Protein AF-A0AA39SYD7-F1 (afdb_monomer_lite)

Structure (mmCIF, N/CA/C/O backbone):
data_AF-A0AA39SYD7-F1
#
_entry.id   AF-A0AA39SYD7-F1
#
loop_
_atom_site.group_PDB
_atom_site.id
_atom_site.type_symbol
_atom_site.label_atom_id
_atom_site.label_alt_id
_atom_site.label_comp_id
_atom_site.label_asym_id
_atom_site.label_entity_id
_atom_site.label_seq_id
_atom_site.pdbx_PDB_ins_code
_atom_site.Cartn_x
_atom_site.Cartn_y
_atom_site.Cartn_z
_atom_site.occupancy
_atom_site.B_iso_or_equiv
_atom_site.auth_seq_id
_atom_site.auth_comp_id
_atom_site.auth_asym_id
_atom_site.auth_atom_id
_atom_site.pdbx_PDB_model_num
ATOM 1 N N . MET A 1 1 ? -2.338 6.981 15.084 1.00 70.00 1 MET A N 1
ATOM 2 C CA . MET A 1 1 ? -2.782 6.904 16.494 1.00 70.00 1 MET A CA 1
ATOM 3 C C . MET A 1 1 ? -2.346 5.605 17.156 1.00 70.00 1 MET A C 1
ATOM 5 O O . MET A 1 1 ? -1.495 5.664 18.021 1.00 70.00 1 MET A O 1
ATOM 9 N N . ARG A 1 2 ? -2.795 4.428 16.702 1.00 79.25 2 ARG A N 1
ATOM 10 C CA . ARG A 1 2 ? -2.464 3.146 17.364 1.00 79.25 2 ARG A CA 1
ATOM 11 C C . ARG A 1 2 ? -0.963 2.815 17.433 1.00 79.25 2 ARG A C 1
ATOM 13 O O . ARG A 1 2 ? -0.494 2.347 18.457 1.00 79.25 2 ARG A O 1
ATOM 20 N N . ILE A 1 3 ? -0.205 3.112 16.373 1.00 77.81 3 ILE A N 1
ATOM 21 C CA . ILE A 1 3 ? 1.264 2.940 16.351 1.00 77.81 3 ILE A 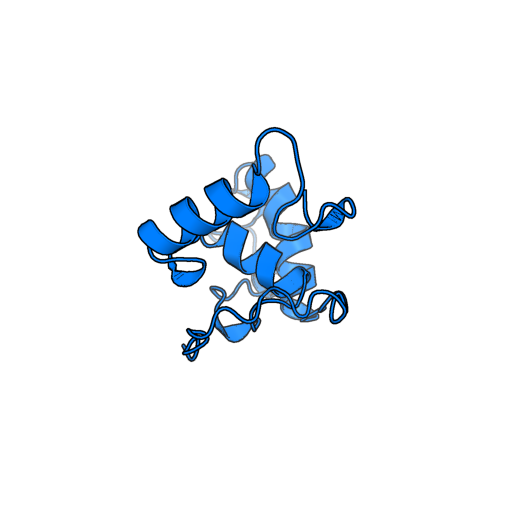CA 1
ATOM 22 C C . ILE A 1 3 ? 1.970 3.920 17.306 1.00 77.81 3 ILE A C 1
ATOM 24 O O . ILE A 1 3 ? 3.056 3.628 17.786 1.00 77.81 3 ILE A O 1
ATOM 28 N N . LEU A 1 4 ? 1.340 5.056 17.623 1.00 82.69 4 LEU A N 1
ATOM 29 C CA . LEU A 1 4 ? 1.882 6.066 18.539 1.00 82.69 4 LEU A CA 1
ATOM 30 C C . LEU A 1 4 ? 1.613 5.732 20.020 1.00 82.69 4 LEU A C 1
ATOM 32 O O . LEU A 1 4 ? 1.942 6.536 20.879 1.00 82.69 4 LEU A O 1
ATOM 36 N N . GLY A 1 5 ? 1.016 4.573 20.325 1.00 80.25 5 GLY A N 1
ATOM 37 C CA . GLY A 1 5 ? 0.748 4.123 21.698 1.00 80.25 5 GLY A CA 1
ATOM 38 C C . GLY A 1 5 ? -0.658 4.426 22.224 1.00 80.25 5 GLY A C 1
ATOM 39 O O . GLY A 1 5 ? -1.021 3.932 23.286 1.00 80.25 5 GLY A O 1
ATOM 40 N N . GLU A 1 6 ? -1.484 5.160 21.474 1.00 82.31 6 GLU A N 1
ATOM 41 C CA . GLU A 1 6 ? -2.877 5.430 21.857 1.00 82.31 6 GLU A CA 1
ATOM 42 C C . GLU A 1 6 ? -3.688 4.140 21.963 1.00 82.31 6 GLU A C 1
ATOM 44 O O . GLU A 1 6 ? -3.665 3.335 21.028 1.00 82.31 6 GLU A O 1
ATOM 49 N N . GLY A 1 7 ? -4.433 3.971 23.063 1.00 79.94 7 GLY A N 1
ATOM 50 C CA . GLY A 1 7 ? -5.327 2.840 23.342 1.00 79.94 7 GLY A CA 1
ATOM 51 C C . GLY A 1 7 ? -6.497 2.695 22.348 1.00 79.94 7 GLY A C 1
ATOM 52 O O . GLY A 1 7 ? -6.699 3.558 21.495 1.00 79.94 7 GLY A O 1
ATOM 53 N N . PRO A 1 8 ? -7.253 1.578 22.381 1.00 75.88 8 PRO A N 1
ATOM 54 C CA . PRO A 1 8 ? -8.394 1.371 21.480 1.00 75.88 8 PRO A CA 1
ATOM 55 C C . PRO A 1 8 ? -9.494 2.421 21.675 1.00 75.88 8 PRO A C 1
ATOM 57 O O . PRO A 1 8 ? -10.105 2.841 20.695 1.00 75.88 8 PRO A O 1
ATOM 60 N N . ASP A 1 9 ? -9.648 2.898 22.908 1.00 80.56 9 ASP A N 1
ATOM 61 C CA . ASP A 1 9 ? -10.535 3.998 23.295 1.00 80.56 9 ASP A CA 1
ATOM 62 C C . ASP A 1 9 ? -9.745 5.296 23.570 1.00 80.56 9 ASP A C 1
ATOM 64 O O . ASP A 1 9 ? -10.235 6.221 24.203 1.00 80.56 9 ASP A O 1
ATOM 68 N N . GLY A 1 10 ? -8.493 5.364 23.099 1.00 76.62 10 GLY A N 1
ATOM 69 C CA . GLY A 1 10 ? -7.591 6.500 23.295 1.00 76.62 10 GLY A CA 1
ATOM 70 C C . GLY A 1 10 ? -7.831 7.669 22.333 1.00 76.62 10 GLY A C 1
ATOM 71 O O . GLY A 1 10 ? -8.558 7.564 21.334 1.00 76.62 10 GLY A O 1
ATOM 72 N N . GLY A 1 11 ? -7.149 8.779 22.609 1.00 81.81 11 GLY A N 1
ATOM 73 C CA . GLY A 1 11 ? -7.288 10.056 21.912 1.00 81.81 11 GLY A CA 1
ATOM 74 C C . GLY A 1 11 ? -8.387 10.968 22.470 1.00 81.81 11 GLY A C 1
ATOM 75 O O . GLY A 1 11 ? -9.289 10.539 23.189 1.00 81.81 11 GLY A O 1
ATOM 76 N N . GLN A 1 12 ? -8.312 12.249 22.103 1.00 79.56 12 GLN A N 1
ATOM 77 C CA . GLN A 1 12 ? -9.308 13.262 22.463 1.00 79.56 12 GLN A CA 1
ATOM 78 C C . GLN A 1 12 ? -10.715 12.811 22.032 1.00 79.56 12 GLN A C 1
ATOM 80 O O . GLN A 1 12 ? -10.903 12.348 20.905 1.00 79.56 12 GLN A O 1
ATOM 85 N N . ASP A 1 13 ? -11.689 12.901 22.939 1.00 82.38 13 ASP A N 1
ATOM 86 C CA . ASP A 1 13 ? -13.092 12.526 22.710 1.00 82.38 13 ASP A CA 1
ATOM 87 C C . ASP A 1 13 ? -13.303 11.103 22.150 1.00 82.38 13 ASP A C 1
ATOM 89 O O . ASP A 1 13 ? -14.165 10.877 21.292 1.00 82.38 13 ASP 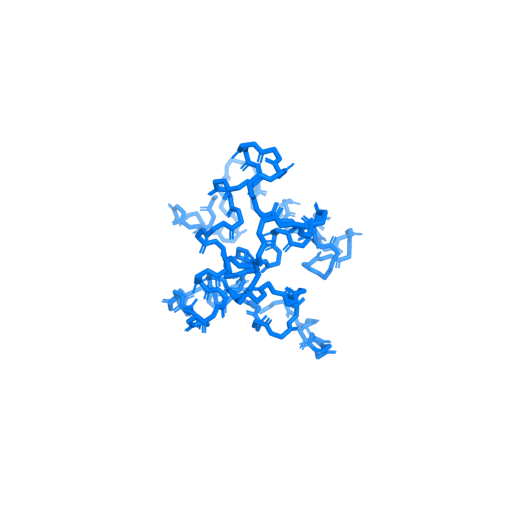A O 1
ATOM 93 N N . ASN A 1 14 ? -12.511 10.125 22.608 1.00 84.31 14 ASN A N 1
ATOM 94 C CA . ASN A 1 14 ? -12.568 8.731 22.141 1.00 84.31 14 ASN A CA 1
ATOM 95 C C . ASN A 1 14 ? -12.404 8.610 20.610 1.00 84.31 14 ASN A C 1
ATOM 97 O O . ASN A 1 14 ? -13.083 7.812 19.945 1.00 84.31 14 ASN A O 1
ATOM 101 N N . ALA A 1 15 ? -11.513 9.417 20.022 1.00 84.50 15 ALA A N 1
ATOM 102 C CA . ALA A 1 15 ? -11.284 9.462 18.578 1.00 84.50 15 ALA A CA 1
ATOM 103 C C . ALA A 1 15 ? -10.994 8.079 17.967 1.00 84.50 15 ALA A C 1
ATOM 105 O O . ALA A 1 15 ? -11.491 7.780 16.878 1.00 84.50 15 ALA A O 1
ATOM 106 N N . CYS A 1 16 ? -10.245 7.209 18.659 1.00 83.19 16 CYS A N 1
ATOM 107 C CA . CYS A 1 16 ? -9.952 5.859 18.167 1.00 83.19 16 CYS A CA 1
ATOM 108 C C . CYS A 1 16 ? -11.207 4.974 18.077 1.00 83.19 16 CYS A C 1
ATOM 110 O O . CYS A 1 16 ? -11.394 4.288 17.067 1.00 83.19 16 CYS A O 1
ATOM 112 N N . ALA A 1 17 ? -12.098 5.032 19.070 1.00 85.81 17 ALA A N 1
ATOM 113 C CA . ALA A 1 17 ? -13.346 4.270 19.073 1.00 85.81 17 ALA A CA 1
ATOM 114 C C . ALA A 1 17 ? -14.300 4.754 17.969 1.00 85.81 17 ALA A C 1
ATOM 116 O O . ALA A 1 17 ? -14.873 3.948 17.230 1.00 85.81 17 ALA A O 1
ATOM 117 N N . ARG A 1 18 ? -14.406 6.077 17.789 1.00 87.50 18 ARG A N 1
ATOM 118 C CA . ARG A 1 18 ? -15.196 6.691 16.710 1.00 87.50 18 ARG A CA 1
ATOM 119 C C . ARG A 1 18 ? -14.666 6.326 15.326 1.00 87.50 18 ARG A C 1
ATOM 121 O O . ARG A 1 18 ? -15.448 5.936 14.461 1.00 87.50 18 ARG A O 1
ATOM 128 N N . ALA A 1 19 ? -13.350 6.411 15.126 1.00 86.00 19 ALA A N 1
ATOM 129 C CA . ALA A 1 19 ? -12.714 6.027 13.870 1.00 86.00 19 ALA A CA 1
ATOM 130 C C . ALA A 1 19 ? -12.934 4.538 13.568 1.00 86.00 19 ALA A C 1
ATOM 132 O O . ALA A 1 19 ? -13.277 4.185 12.442 1.00 86.00 19 ALA A O 1
ATOM 133 N N . ARG A 1 20 ? -12.809 3.662 14.576 1.00 85.44 20 ARG A N 1
ATOM 134 C CA . ARG A 1 20 ? -13.099 2.230 14.428 1.00 85.44 20 ARG A CA 1
ATOM 135 C C . ARG A 1 20 ? -14.550 1.986 14.018 1.00 85.44 20 ARG A C 1
ATOM 137 O O . ARG A 1 20 ? -14.769 1.207 13.095 1.00 85.44 20 ARG A O 1
ATOM 144 N N . LYS A 1 21 ? -15.516 2.642 14.671 1.00 88.88 21 LYS A N 1
ATOM 145 C CA . LYS A 1 21 ? -16.938 2.534 14.314 1.00 88.88 21 LYS A CA 1
ATOM 146 C C . LYS A 1 21 ? -17.167 2.947 12.859 1.00 88.88 21 LYS A C 1
ATOM 148 O O . LYS A 1 21 ? -17.702 2.162 12.091 1.00 88.88 21 LYS A O 1
ATOM 153 N N . TRP A 1 22 ? -16.648 4.108 12.460 1.00 88.88 22 TRP A N 1
ATOM 154 C CA . TRP A 1 22 ? -16.766 4.592 11.085 1.00 88.88 22 TRP A CA 1
ATOM 155 C C . TRP A 1 22 ? -16.174 3.608 10.065 1.00 88.88 22 TRP A C 1
ATOM 157 O O . TRP A 1 22 ? -16.819 3.301 9.069 1.00 88.88 22 TRP A O 1
ATOM 167 N N . ILE A 1 23 ? 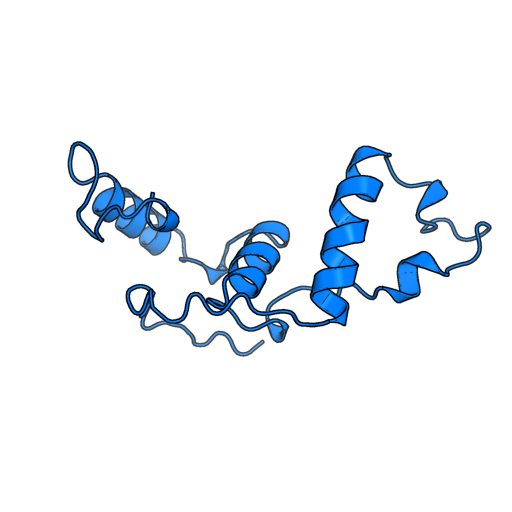-14.985 3.057 10.329 1.00 86.38 23 ILE A N 1
ATOM 168 C CA . ILE A 1 23 ? -14.347 2.074 9.439 1.00 86.38 23 ILE A CA 1
ATOM 169 C C . ILE A 1 23 ? -15.213 0.815 9.298 1.00 86.38 23 ILE A C 1
ATOM 171 O O . ILE A 1 23 ? -15.376 0.312 8.189 1.00 86.38 23 ILE A O 1
ATOM 175 N N . LEU A 1 24 ? -15.765 0.300 10.399 1.00 86.19 24 LEU A N 1
ATOM 176 C CA . LEU A 1 24 ? -16.620 -0.890 10.378 1.00 86.19 24 LEU A CA 1
ATOM 177 C C . LEU A 1 24 ? -17.922 -0.641 9.610 1.00 86.19 24 LEU A C 1
ATOM 179 O O . LEU A 1 24 ? -18.295 -1.472 8.784 1.00 86.19 24 LEU A O 1
ATOM 183 N N . ASP A 1 25 ? -18.542 0.522 9.814 1.00 89.12 25 ASP A N 1
ATOM 184 C CA . ASP A 1 25 ? -19.773 0.922 9.125 1.00 89.12 25 ASP A CA 1
ATOM 185 C C . ASP A 1 25 ? -19.571 1.047 7.594 1.00 89.12 25 ASP A C 1
ATOM 187 O O . ASP A 1 25 ? -20.525 0.913 6.834 1.00 89.12 25 ASP A O 1
ATOM 191 N N . HIS A 1 26 ? -18.329 1.240 7.125 1.00 85.81 26 HIS A N 1
ATOM 192 C CA . HIS A 1 26 ? -17.967 1.393 5.704 1.00 85.81 26 HIS A CA 1
ATOM 193 C C . HIS A 1 26 ? -17.308 0.142 5.084 1.00 85.81 26 HIS A C 1
ATOM 195 O O . HIS A 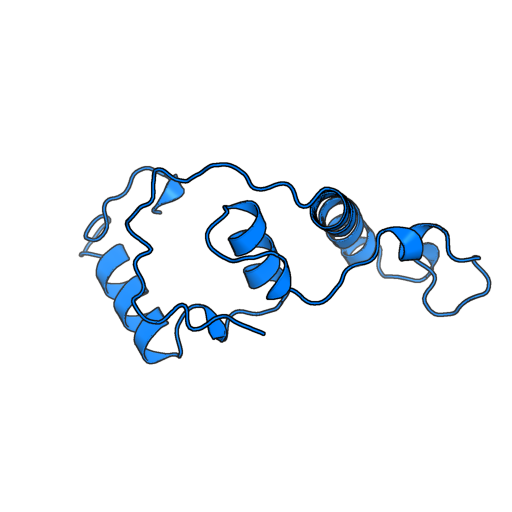1 26 ? -16.567 0.240 4.105 1.00 85.81 26 HIS A O 1
ATOM 201 N N . GLY A 1 27 ? -17.552 -1.050 5.639 1.00 82.00 27 GLY A N 1
ATOM 202 C CA . GLY A 1 27 ? -17.044 -2.315 5.078 1.00 82.00 27 GLY A CA 1
ATOM 203 C C . GLY A 1 27 ? -15.653 -2.728 5.583 1.00 82.00 27 GLY A C 1
ATOM 204 O O . GLY A 1 27 ? -15.061 -3.709 5.118 1.00 82.00 27 GLY A O 1
ATOM 205 N N . GLY A 1 28 ? -15.124 -2.023 6.581 1.00 84.00 28 GLY A N 1
ATOM 206 C CA . GLY A 1 28 ? -13.903 -2.396 7.280 1.00 84.00 28 GLY A CA 1
ATOM 207 C C . GLY A 1 28 ? -12.642 -2.323 6.415 1.00 84.00 28 GLY A C 1
ATOM 208 O O . GLY A 1 28 ? -12.556 -1.610 5.419 1.00 84.00 28 GLY A O 1
ATOM 209 N N . ALA A 1 29 ? -11.630 -3.102 6.798 1.00 78.69 29 ALA A N 1
ATOM 210 C CA . ALA A 1 29 ? -10.337 -3.124 6.112 1.00 78.69 29 ALA A CA 1
ATOM 211 C C . ALA A 1 29 ? -10.370 -3.817 4.734 1.00 78.69 29 ALA A C 1
ATOM 213 O O . ALA A 1 29 ? -9.384 -3.769 4.006 1.00 78.69 29 ALA A O 1
ATOM 214 N N . THR A 1 30 ? -11.478 -4.460 4.353 1.00 78.06 30 THR A N 1
ATOM 215 C CA . THR A 1 30 ? -11.588 -5.172 3.065 1.00 78.06 30 THR A CA 1
ATOM 216 C C . THR A 1 30 ? -11.741 -4.213 1.879 1.00 78.06 30 THR A C 1
ATOM 218 O O . THR A 1 30 ? -11.182 -4.463 0.807 1.00 78.06 30 THR A O 1
ATOM 221 N N . HIS A 1 31 ? -12.410 -3.078 2.108 1.00 81.75 31 HIS A N 1
ATOM 222 C CA . HIS A 1 31 ? -12.660 -2.016 1.129 1.00 81.75 31 HIS A CA 1
ATOM 223 C C . HIS A 1 31 ? -11.538 -0.970 1.039 1.00 81.75 31 HIS A C 1
ATOM 225 O O . HIS A 1 31 ? -11.655 0.007 0.301 1.00 81.75 31 HIS A O 1
ATOM 231 N N . ILE A 1 32 ? -10.432 -1.154 1.767 1.00 83.88 32 ILE A N 1
ATOM 232 C CA . ILE A 1 32 ? -9.293 -0.237 1.697 1.00 83.88 32 ILE A CA 1
ATOM 233 C C . ILE A 1 32 ? -8.658 -0.274 0.286 1.00 83.88 32 ILE A C 1
ATOM 235 O O . ILE A 1 32 ? -8.567 -1.351 -0.318 1.00 83.88 32 ILE A O 1
ATOM 239 N N . PRO A 1 33 ? -8.195 0.866 -0.266 1.00 85.44 33 PRO A N 1
ATOM 240 C CA . PRO A 1 33 ? -7.496 0.888 -1.550 1.00 85.44 33 PRO A CA 1
ATOM 241 C C . PRO A 1 33 ? -6.242 0.004 -1.545 1.00 85.44 33 PRO A C 1
ATOM 243 O O . PRO A 1 33 ? -5.653 -0.265 -0.496 1.00 85.44 33 PRO A O 1
ATOM 246 N N . SER A 1 34 ? -5.792 -0.398 -2.737 1.00 81.19 34 SER A N 1
ATOM 247 C CA . SER A 1 34 ? -4.655 -1.312 -2.940 1.00 81.19 34 SER A CA 1
ATOM 248 C C . SER A 1 34 ? -3.393 -0.902 -2.173 1.00 81.19 34 SER A C 1
ATOM 250 O O . SER A 1 34 ? -2.794 -1.733 -1.500 1.00 81.19 34 SER A O 1
ATOM 252 N N . TRP A 1 35 ? -3.025 0.383 -2.188 1.00 83.50 35 TRP A N 1
ATOM 253 C CA . TRP A 1 35 ? -1.888 0.889 -1.408 1.00 83.50 35 TRP A CA 1
ATOM 254 C C . TRP A 1 35 ? -2.073 0.714 0.100 1.00 83.50 35 TRP A C 1
ATOM 256 O O . TRP A 1 35 ? -1.117 0.394 0.802 1.00 83.50 35 TRP A O 1
ATOM 266 N N . GLY A 1 36 ? -3.293 0.895 0.605 1.00 84.88 36 GLY A N 1
ATOM 267 C CA . GLY A 1 36 ? -3.604 0.670 2.012 1.00 84.88 36 GLY A CA 1
ATOM 268 C C . GLY A 1 36 ? -3.478 -0.802 2.400 1.00 84.88 36 GLY A C 1
ATOM 269 O O . GLY A 1 36 ? -2.943 -1.096 3.467 1.00 84.88 36 GLY A O 1
ATOM 270 N N . LYS A 1 37 ? -3.873 -1.727 1.514 1.00 83.31 37 LYS A N 1
ATOM 271 C CA . LYS A 1 37 ? -3.670 -3.168 1.728 1.00 83.31 37 LYS A CA 1
ATOM 272 C C . LYS A 1 37 ? -2.176 -3.510 1.821 1.00 83.31 37 LYS A C 1
ATOM 274 O O . LYS A 1 37 ? -1.774 -4.188 2.766 1.00 83.31 37 LYS A O 1
ATOM 279 N N . THR A 1 38 ? -1.339 -2.934 0.949 1.00 84.06 38 THR A N 1
ATOM 280 C CA . THR A 1 38 ? 0.125 -3.101 1.011 1.00 84.06 38 THR A CA 1
ATOM 281 C C . THR A 1 38 ? 0.677 -2.662 2.367 1.00 84.06 38 THR A C 1
ATOM 283 O O . THR A 1 38 ? 1.442 -3.400 2.984 1.00 84.06 38 THR A O 1
ATOM 286 N N . TRP A 1 39 ? 0.258 -1.500 2.879 1.00 83.12 39 TRP A N 1
ATOM 287 C CA . TRP A 1 39 ? 0.670 -1.033 4.207 1.00 83.12 39 TRP A CA 1
ATOM 288 C C . TRP A 1 39 ? 0.207 -1.966 5.330 1.00 83.12 39 TRP A C 1
ATOM 290 O O . TRP A 1 39 ? 1.003 -2.291 6.210 1.00 83.12 39 TRP A O 1
ATOM 300 N N . LEU A 1 40 ? -1.037 -2.450 5.290 1.00 82.56 40 LEU A N 1
ATOM 301 C CA . LEU A 1 40 ? -1.542 -3.412 6.275 1.00 82.56 40 LEU A CA 1
ATOM 302 C C . LEU A 1 40 ? -0.748 -4.726 6.265 1.00 82.56 40 LEU A C 1
ATOM 304 O O . LEU A 1 40 ? -0.489 -5.283 7.333 1.00 82.56 40 LEU A O 1
ATOM 308 N N . SER A 1 41 ? -0.306 -5.197 5.098 1.00 81.44 41 SER A N 1
ATOM 309 C CA . SER A 1 41 ? 0.549 -6.387 4.996 1.00 81.44 41 SER A CA 1
ATOM 310 C C . SER A 1 41 ? 1.988 -6.136 5.445 1.00 81.44 41 SER A C 1
ATOM 312 O O . SER A 1 41 ? 2.583 -7.008 6.083 1.00 81.44 41 SER A O 1
ATOM 314 N N . ILE A 1 42 ? 2.532 -4.934 5.211 1.00 82.00 42 ILE A N 1
ATOM 315 C CA . ILE A 1 42 ? 3.824 -4.513 5.781 1.00 82.00 42 ILE A CA 1
ATOM 316 C C . ILE A 1 42 ? 3.750 -4.529 7.311 1.00 82.00 42 ILE A C 1
ATOM 318 O O . ILE A 1 42 ? 4.657 -5.059 7.949 1.00 82.00 42 ILE A O 1
ATOM 322 N N . PHE A 1 43 ? 2.662 -4.021 7.900 1.00 80.50 43 PHE A N 1
ATOM 323 C CA . PHE A 1 43 ? 2.431 -4.058 9.351 1.00 80.50 43 PHE A CA 1
ATOM 324 C C . PHE A 1 43 ? 2.064 -5.453 9.891 1.00 80.50 43 PHE A C 1
ATOM 326 O O . PHE A 1 43 ? 1.941 -5.618 11.102 1.00 80.50 43 PHE A O 1
ATOM 333 N N . GLY A 1 44 ? 1.890 -6.454 9.021 1.00 76.62 44 GLY A N 1
ATOM 334 C CA . GLY A 1 44 ? 1.553 -7.826 9.407 1.00 76.62 44 GLY A CA 1
ATOM 335 C C . GLY A 1 44 ? 0.097 -8.035 9.840 1.00 76.62 44 GLY A C 1
ATOM 336 O O . GLY A 1 44 ? -0.201 -9.054 10.456 1.00 76.62 44 GLY A O 1
ATOM 337 N N . VAL A 1 45 ? -0.803 -7.095 9.532 1.00 76.56 45 VAL A N 1
ATOM 338 C CA . VAL A 1 45 ? -2.240 -7.167 9.863 1.00 76.56 45 VAL A CA 1
ATOM 339 C C . VAL A 1 45 ? -3.026 -7.967 8.817 1.00 76.56 45 VAL A C 1
ATOM 341 O O . VAL A 1 45 ? -3.997 -8.639 9.156 1.00 76.56 45 VAL A O 1
ATOM 344 N N . CYS A 1 46 ? -2.600 -7.924 7.551 1.00 76.62 46 CYS A N 1
ATOM 345 C CA . CYS A 1 46 ? -3.187 -8.697 6.454 1.00 76.62 46 CYS A CA 1
ATOM 346 C C . CYS A 1 46 ? -2.132 -9.583 5.786 1.00 76.62 46 CYS A C 1
ATOM 348 O O . CYS A 1 46 ? -0.954 -9.224 5.737 1.00 76.62 46 CYS A O 1
ATOM 350 N N . ASP A 1 47 ? -2.544 -10.727 5.233 1.00 79.94 47 ASP A N 1
ATOM 351 C CA . ASP A 1 47 ? -1.633 -11.536 4.422 1.00 79.94 47 ASP A CA 1
ATOM 352 C C . ASP A 1 47 ? -1.241 -10.788 3.136 1.00 79.94 47 ASP A C 1
ATOM 354 O O . ASP A 1 47 ? -1.969 -9.916 2.654 1.00 79.94 47 ASP A O 1
ATOM 358 N N . TRP A 1 48 ? -0.070 -11.102 2.587 1.00 77.19 48 TRP A N 1
ATOM 359 C CA . TRP A 1 48 ? 0.381 -10.536 1.318 1.00 77.19 48 TRP A CA 1
ATOM 360 C C . TRP A 1 48 ? -0.429 -11.064 0.122 1.00 77.19 48 TRP A C 1
ATOM 362 O O . TRP A 1 48 ? -0.412 -10.409 -0.921 1.00 77.19 48 TRP A O 1
ATOM 372 N N . SER A 1 49 ? -1.153 -12.184 0.262 1.00 79.19 49 SER A N 1
ATOM 373 C CA . SER A 1 49 ? -2.052 -12.722 -0.774 1.00 79.19 49 SER A CA 1
ATOM 374 C C . SER A 1 49 ? -3.228 -11.795 -1.089 1.00 79.19 49 SER A C 1
ATOM 376 O O . SER A 1 49 ? -3.680 -11.741 -2.225 1.00 79.19 49 SER A O 1
ATOM 378 N N . ALA A 1 50 ? -3.673 -11.000 -0.110 1.00 75.12 50 ALA A N 1
ATOM 379 C CA . ALA A 1 50 ? -4.774 -10.052 -0.276 1.00 75.12 50 ALA A CA 1
ATOM 380 C C . ALA A 1 50 ? -4.397 -8.816 -1.120 1.00 75.12 50 ALA A C 1
ATOM 382 O O . ALA A 1 50 ? -5.265 -8.002 -1.457 1.00 75.12 50 ALA A O 1
ATOM 383 N N . ASN A 1 51 ? -3.107 -8.646 -1.430 1.00 79.81 51 ASN A N 1
ATOM 384 C CA . ASN A 1 51 ? -2.603 -7.555 -2.252 1.00 79.81 51 ASN A CA 1
ATOM 385 C C . ASN A 1 51 ? -2.526 -7.963 -3.715 1.00 79.81 51 ASN A C 1
ATOM 387 O O . ASN A 1 51 ? -2.100 -9.068 -4.048 1.00 79.81 51 ASN A O 1
ATOM 391 N N . ASN A 1 52 ? -2.819 -7.006 -4.594 1.00 80.38 52 ASN A N 1
ATOM 392 C CA . ASN A 1 52 ? -2.536 -7.170 -6.013 1.00 80.38 52 ASN A CA 1
ATOM 393 C C . ASN A 1 52 ? -1.032 -7.432 -6.209 1.00 80.38 52 ASN A C 1
ATOM 395 O O . ASN A 1 52 ? -0.213 -6.734 -5.596 1.00 80.38 52 ASN A O 1
ATOM 399 N N . PRO A 1 53 ? -0.656 -8.411 -7.047 1.00 76.06 53 PRO A N 1
ATOM 400 C CA . PRO A 1 53 ? 0.739 -8.754 -7.251 1.00 76.06 53 PRO A CA 1
ATOM 401 C C . PRO A 1 53 ? 1.497 -7.576 -7.856 1.00 76.06 53 PRO A C 1
ATOM 403 O O . PRO A 1 53 ? 1.107 -7.019 -8.881 1.00 76.06 53 PRO A O 1
ATOM 406 N N . MET A 1 54 ? 2.601 -7.209 -7.209 1.00 77.88 54 MET A N 1
ATOM 407 C CA . MET A 1 54 ? 3.531 -6.181 -7.674 1.00 77.88 54 MET A CA 1
ATOM 408 C C . MET A 1 54 ? 4.891 -6.832 -7.953 1.00 77.88 54 MET A C 1
ATOM 410 O O . MET A 1 54 ? 5.799 -6.726 -7.121 1.00 77.88 54 MET A O 1
ATOM 414 N N . PRO A 1 55 ? 5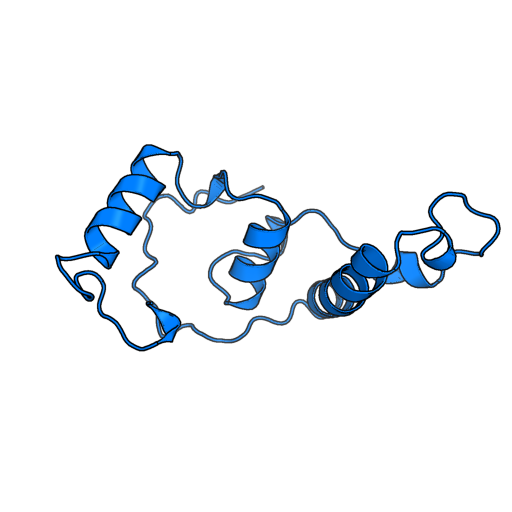.019 -7.559 -9.080 1.00 77.75 55 PRO A N 1
ATOM 415 C CA . PRO A 1 55 ? 6.217 -8.327 -9.393 1.00 77.75 55 PRO A CA 1
ATOM 416 C C . PRO A 1 55 ? 7.440 -7.404 -9.533 1.00 77.75 55 PRO A C 1
ATOM 418 O O . PRO A 1 55 ? 7.398 -6.457 -10.326 1.00 77.75 55 PRO A O 1
ATOM 421 N N . PRO A 1 56 ? 8.542 -7.638 -8.793 1.00 77.06 56 PRO A N 1
ATOM 422 C CA . PRO A 1 56 ? 9.789 -6.900 -8.992 1.00 77.06 56 PRO A CA 1
ATOM 423 C C . PRO A 1 56 ? 10.400 -7.120 -10.391 1.00 77.06 56 PRO A C 1
ATOM 425 O O . PRO A 1 56 ? 11.208 -6.313 -10.846 1.00 77.06 56 PRO A O 1
ATOM 428 N N . GLU A 1 57 ? 9.982 -8.158 -11.113 1.00 78.50 57 GLU A N 1
ATOM 429 C CA . GLU A 1 57 ? 10.364 -8.447 -12.499 1.00 78.50 57 GLU A CA 1
ATOM 430 C C . GLU A 1 57 ? 9.941 -7.327 -13.463 1.00 78.50 57 GLU A C 1
ATOM 432 O O . GLU A 1 57 ? 10.588 -7.110 -14.488 1.00 78.50 57 GLU A O 1
ATOM 437 N N . PHE A 1 58 ? 8.911 -6.550 -13.103 1.00 77.50 58 PHE A N 1
ATOM 438 C CA . PHE A 1 58 ? 8.465 -5.372 -13.852 1.00 77.50 58 PHE A CA 1
ATOM 439 C C . PHE A 1 58 ? 9.584 -4.337 -14.065 1.00 77.50 58 PHE A C 1
ATOM 441 O O . PHE A 1 58 ? 9.579 -3.603 -15.053 1.00 77.50 58 PHE A O 1
ATOM 448 N N . TRP A 1 59 ? 10.578 -4.301 -13.173 1.00 76.50 59 TRP A N 1
ATOM 449 C CA . TRP A 1 59 ? 11.702 -3.364 -13.241 1.00 76.50 59 TRP A CA 1
ATOM 450 C C . TRP A 1 59 ? 12.795 -3.761 -14.236 1.00 76.50 59 TRP A C 1
ATOM 452 O O . TRP A 1 59 ? 13.629 -2.924 -14.571 1.00 76.50 59 TRP A O 1
ATOM 462 N N . ILE A 1 60 ? 12.788 -5.011 -14.705 1.00 82.12 60 ILE A N 1
ATOM 463 C CA . ILE A 1 60 ? 13.787 -5.572 -15.631 1.00 82.12 60 ILE A CA 1
ATOM 464 C C . ILE A 1 60 ? 13.264 -5.550 -17.079 1.00 82.12 60 ILE A C 1
ATOM 466 O O . ILE A 1 60 ? 13.990 -5.867 -18.019 1.00 82.12 60 ILE A O 1
ATOM 470 N N . LEU A 1 61 ? 11.998 -5.165 -17.282 1.00 80.25 61 LEU A N 1
ATOM 471 C CA . LEU A 1 61 ? 11.400 -5.102 -18.611 1.00 80.25 61 LEU A CA 1
ATOM 472 C C . LEU A 1 61 ? 12.227 -4.209 -19.553 1.00 80.25 61 LEU A C 1
ATOM 474 O O . LEU A 1 61 ? 12.776 -3.200 -19.119 1.00 80.25 61 LEU A O 1
ATOM 478 N N . PRO A 1 62 ? 12.315 -4.541 -20.851 1.00 77.81 62 PRO A N 1
ATOM 479 C CA . PRO A 1 62 ? 13.028 -3.714 -21.815 1.00 77.81 62 PRO A CA 1
ATOM 480 C C . PRO A 1 62 ? 12.302 -2.382 -22.057 1.00 77.81 62 PRO A C 1
ATOM 482 O O . PRO A 1 62 ? 11.071 -2.321 -22.132 1.00 77.81 62 PRO A O 1
ATOM 485 N N . SER A 1 63 ? 13.075 -1.310 -22.255 1.00 74.88 63 SER A N 1
ATOM 486 C CA . SER A 1 63 ? 12.604 0.078 -22.436 1.00 74.88 63 SER A CA 1
ATOM 487 C C . SER A 1 63 ? 11.660 0.300 -23.622 1.00 74.88 63 SER A C 1
ATOM 489 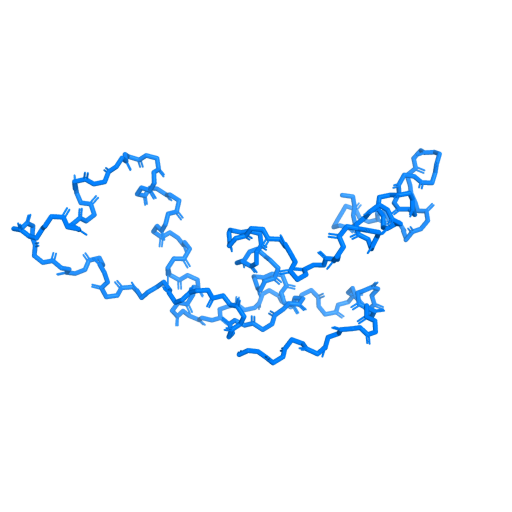O O . SER A 1 63 ? 10.925 1.294 -23.667 1.00 74.88 63 SER A O 1
ATOM 491 N N . PHE A 1 64 ? 11.637 -0.643 -24.563 1.00 79.25 64 PHE A N 1
ATOM 492 C CA . PHE A 1 64 ? 10.739 -0.628 -25.709 1.00 79.25 64 PHE A CA 1
ATOM 493 C C . PHE A 1 64 ? 9.262 -0.788 -25.306 1.00 79.25 64 PHE A C 1
ATOM 495 O O . PHE A 1 64 ? 8.399 -0.148 -25.908 1.00 79.25 64 PHE A O 1
ATOM 502 N N . LEU A 1 65 ? 8.952 -1.536 -24.238 1.00 77.88 65 LEU A N 1
ATOM 503 C CA . LEU A 1 65 ? 7.565 -1.766 -23.821 1.00 77.88 65 LEU A CA 1
ATOM 504 C C . LEU A 1 65 ? 6.888 -0.471 -23.320 1.00 77.88 65 LEU A C 1
ATOM 506 O O . LEU A 1 65 ? 7.539 0.386 -22.713 1.00 77.88 65 LEU A O 1
ATOM 510 N N . PRO A 1 66 ? 5.577 -0.278 -23.570 1.00 70.62 66 PRO A N 1
ATOM 511 C CA . PRO A 1 66 ? 4.846 0.910 -23.116 1.00 70.62 66 PRO A CA 1
ATOM 512 C C . PRO A 1 66 ? 4.719 0.961 -21.588 1.00 70.62 66 PRO A C 1
ATOM 514 O O . PRO A 1 66 ? 4.711 2.041 -21.009 1.00 70.62 66 PRO A O 1
ATOM 517 N N . MET A 1 67 ? 4.714 -0.201 -20.931 1.00 72.00 67 MET A N 1
ATOM 518 C CA . MET A 1 67 ? 4.678 -0.335 -19.472 1.00 72.00 67 MET A CA 1
ATOM 519 C C . MET A 1 67 ? 6.073 -0.301 -18.829 1.00 72.00 67 MET A C 1
ATOM 521 O O . MET A 1 67 ? 6.259 -0.811 -17.734 1.00 72.00 67 MET A O 1
ATOM 525 N N . HIS A 1 68 ? 7.088 0.252 -19.492 1.00 77.19 68 HIS A N 1
ATOM 526 C CA . HIS A 1 68 ? 8.416 0.335 -18.893 1.00 77.19 68 HIS A CA 1
ATOM 527 C C . HIS A 1 68 ? 8.452 1.369 -17.746 1.00 77.19 68 HIS A C 1
ATOM 529 O O . HIS A 1 68 ? 7.967 2.489 -17.940 1.00 77.19 68 HIS A O 1
ATOM 535 N N . PRO A 1 69 ? 9.102 1.091 -16.596 1.00 71.75 69 PRO A N 1
ATOM 536 C CA . PRO A 1 69 ? 9.174 2.023 -15.465 1.00 71.75 69 PRO A CA 1
ATOM 537 C C . PRO A 1 69 ? 9.750 3.407 -15.805 1.00 71.75 69 PRO A C 1
ATOM 539 O O . PRO A 1 69 ? 9.445 4.388 -15.130 1.00 71.75 69 PRO A O 1
ATOM 542 N N . ALA A 1 70 ? 10.574 3.516 -16.855 1.00 74.56 70 ALA A N 1
ATOM 543 C CA . ALA A 1 70 ? 11.104 4.806 -17.317 1.00 74.56 70 ALA A CA 1
ATOM 544 C C . ALA A 1 70 ? 10.059 5.700 -18.008 1.00 74.56 70 ALA A C 1
ATOM 546 O O . ALA A 1 70 ? 10.276 6.903 -18.098 1.00 74.56 70 ALA A O 1
ATOM 547 N N . LYS A 1 71 ? 8.942 5.131 -18.481 1.00 76.25 71 LYS A N 1
ATOM 548 C CA . LYS A 1 71 ? 7.823 5.868 -19.092 1.00 76.25 71 LYS A CA 1
ATOM 549 C C . LYS A 1 71 ? 6.729 6.218 -18.075 1.00 76.25 71 LYS A C 1
ATOM 551 O O . LYS A 1 71 ? 5.783 6.922 -18.411 1.00 76.25 71 LYS A O 1
ATOM 556 N N . MET A 1 72 ? 6.843 5.734 -16.836 1.00 77.25 72 MET A N 1
ATOM 557 C CA . MET A 1 72 ? 5.920 6.075 -15.755 1.00 77.25 72 MET A CA 1
ATOM 558 C C . MET A 1 72 ? 6.242 7.449 -15.163 1.00 77.25 72 MET A C 1
ATOM 560 O O . MET A 1 72 ? 7.394 7.887 -15.150 1.00 77.25 72 MET A O 1
ATOM 564 N N . LEU A 1 73 ? 5.223 8.097 -14.591 1.00 80.00 73 LEU A N 1
ATOM 565 C CA . LEU A 1 73 ? 5.392 9.315 -13.798 1.00 80.00 73 LEU A CA 1
ATOM 566 C C . LEU A 1 73 ? 6.450 9.100 -12.706 1.00 80.00 73 LEU A C 1
ATOM 568 O O . LEU A 1 73 ? 6.450 8.076 -12.016 1.00 80.00 73 LEU A O 1
ATOM 572 N N . CYS A 1 74 ? 7.328 10.088 -12.517 1.00 81.25 74 CYS A N 1
ATOM 573 C CA . CYS A 1 74 ? 8.438 10.008 -11.563 1.00 81.25 74 CYS A CA 1
ATOM 574 C C . CYS A 1 74 ? 7.968 9.678 -10.136 1.00 81.25 74 CYS A C 1
ATOM 576 O O . CYS A 1 74 ? 8.605 8.880 -9.447 1.00 81.25 74 CYS A O 1
ATOM 578 N N . TYR A 1 75 ? 6.817 10.219 -9.727 1.00 80.94 75 TYR A N 1
ATOM 579 C CA . TYR A 1 75 ? 6.193 9.940 -8.437 1.00 80.94 75 TYR A CA 1
ATOM 580 C C . TYR A 1 75 ? 5.773 8.471 -8.307 1.00 80.94 75 TYR A C 1
ATOM 582 O O . TYR A 1 75 ? 6.138 7.804 -7.340 1.00 80.94 75 TYR A O 1
ATOM 590 N N . CYS A 1 76 ? 5.084 7.926 -9.315 1.00 80.19 76 CYS A N 1
ATOM 591 C CA . CYS A 1 76 ? 4.712 6.512 -9.335 1.00 80.19 76 CYS A CA 1
ATOM 592 C C . CYS A 1 76 ? 5.961 5.626 -9.274 1.00 80.19 76 CYS A C 1
ATOM 594 O O . CYS A 1 76 ? 6.007 4.679 -8.497 1.00 80.19 76 CYS A O 1
ATOM 596 N N . ARG A 1 77 ? 7.022 5.972 -10.008 1.00 81.25 77 ARG A N 1
ATOM 597 C CA . ARG A 1 77 ? 8.278 5.216 -9.974 1.00 81.25 77 ARG A CA 1
ATOM 598 C C . ARG A 1 77 ? 8.885 5.154 -8.568 1.00 81.25 77 ARG A C 1
ATOM 600 O O . ARG A 1 77 ? 9.275 4.078 -8.123 1.00 81.25 77 ARG A O 1
ATOM 607 N N . MET A 1 78 ? 8.946 6.284 -7.863 1.00 82.69 78 MET A N 1
ATOM 608 C CA . MET A 1 78 ? 9.534 6.333 -6.519 1.00 82.69 78 MET A CA 1
ATOM 609 C C . MET A 1 78 ? 8.718 5.572 -5.471 1.00 82.69 78 MET A C 1
ATOM 611 O O . MET A 1 78 ? 9.305 5.026 -4.544 1.00 82.69 78 MET A O 1
ATOM 615 N N . VAL A 1 79 ? 7.392 5.504 -5.615 1.00 84.25 79 VAL A N 1
ATOM 616 C CA . VAL A 1 79 ? 6.526 4.781 -4.668 1.00 84.25 79 VAL A CA 1
ATOM 617 C C . VAL A 1 79 ? 6.499 3.278 -4.960 1.00 84.25 79 VAL A C 1
ATOM 619 O O . VAL A 1 79 ? 6.630 2.465 -4.045 1.00 84.25 79 VAL A O 1
ATOM 622 N N . TYR A 1 80 ? 6.364 2.885 -6.229 1.00 82.00 80 TYR A N 1
ATOM 623 C CA . TYR A 1 80 ? 6.225 1.476 -6.603 1.00 82.00 80 TYR A CA 1
ATOM 624 C C . TYR A 1 80 ? 7.529 0.683 -6.431 1.00 82.00 80 TYR A C 1
ATOM 626 O O . TYR A 1 80 ? 7.458 -0.500 -6.112 1.00 82.00 80 TYR A O 1
ATOM 634 N N . MET A 1 81 ? 8.702 1.314 -6.580 1.00 82.75 81 MET A N 1
ATOM 635 C CA . MET A 1 81 ? 10.010 0.651 -6.444 1.00 82.75 81 MET A CA 1
ATOM 636 C C . MET A 1 81 ? 10.231 0.008 -5.059 1.00 82.75 81 MET A C 1
ATOM 638 O O . MET A 1 81 ? 10.471 -1.203 -4.992 1.00 82.75 81 MET A O 1
ATOM 642 N N . PRO A 1 82 ? 10.123 0.743 -3.933 1.00 84.31 82 PRO A N 1
ATOM 643 C CA . PRO A 1 82 ? 10.249 0.137 -2.611 1.00 84.31 82 PRO A CA 1
ATOM 644 C C . PRO A 1 82 ? 9.088 -0.816 -2.303 1.00 84.31 82 PRO A C 1
ATOM 646 O O . PRO A 1 82 ? 9.304 -1.844 -1.662 1.00 84.31 82 PRO A O 1
ATOM 649 N N . MET A 1 83 ? 7.872 -0.537 -2.790 1.00 82.94 83 MET A N 1
ATOM 650 C CA . MET A 1 83 ? 6.723 -1.422 -2.571 1.00 82.94 83 MET A CA 1
ATOM 651 C C . MET A 1 83 ? 6.904 -2.793 -3.236 1.00 82.94 83 MET A C 1
ATOM 653 O O . MET A 1 83 ? 6.664 -3.808 -2.584 1.00 82.94 83 MET A O 1
ATOM 657 N N . SER A 1 84 ? 7.379 -2.859 -4.484 1.00 83.81 84 SER A N 1
ATOM 658 C CA . SER A 1 84 ? 7.647 -4.139 -5.160 1.00 83.81 84 SER A CA 1
ATOM 659 C C . SER A 1 84 ? 8.795 -4.909 -4.512 1.00 83.81 84 SER A C 1
ATOM 661 O O . SER A 1 84 ? 8.752 -6.134 -4.437 1.00 83.81 84 SER A O 1
ATOM 663 N N . TYR A 1 85 ? 9.806 -4.207 -3.985 1.00 83.62 85 TYR A N 1
ATOM 664 C CA . TYR A 1 85 ? 10.884 -4.847 -3.227 1.00 83.62 85 TYR A CA 1
ATOM 665 C C . TYR A 1 85 ? 10.356 -5.504 -1.942 1.00 83.62 85 TYR A C 1
ATOM 667 O O . TYR A 1 85 ? 10.698 -6.649 -1.629 1.00 83.62 85 TYR A O 1
ATOM 675 N N . LEU A 1 86 ? 9.490 -4.799 -1.205 1.00 83.00 86 LEU A N 1
ATOM 676 C CA . LEU A 1 86 ? 8.852 -5.323 0.005 1.00 83.00 86 LEU A CA 1
ATOM 677 C C . LEU A 1 86 ? 7.902 -6.486 -0.305 1.00 83.00 86 LEU A C 1
ATOM 679 O O . LEU A 1 86 ? 7.922 -7.476 0.430 1.00 83.00 86 LEU A O 1
ATOM 683 N N . TYR A 1 87 ? 7.151 -6.398 -1.409 1.00 81.00 87 TYR A N 1
ATOM 684 C CA . TYR A 1 87 ? 6.285 -7.470 -1.902 1.00 81.00 87 TYR A CA 1
ATOM 685 C C . TYR A 1 87 ? 7.092 -8.727 -2.260 1.00 81.00 87 TYR A C 1
ATOM 687 O O . TYR A 1 87 ? 6.787 -9.813 -1.768 1.00 81.00 87 TYR A O 1
ATOM 695 N N . GLY A 1 88 ? 8.180 -8.582 -3.027 1.00 79.88 88 GLY A N 1
ATOM 696 C CA . GLY A 1 88 ? 9.048 -9.698 -3.419 1.00 79.88 88 GLY A CA 1
ATOM 697 C C . GLY A 1 88 ? 9.727 -10.386 -2.231 1.00 79.88 88 GLY A C 1
ATOM 698 O O . GLY A 1 88 ? 9.810 -11.611 -2.179 1.00 79.88 88 GLY A O 1
ATOM 699 N N . LYS A 1 89 ? 10.154 -9.622 -1.218 1.00 79.88 89 LYS A N 1
ATOM 700 C CA . LYS A 1 89 ? 10.705 -10.183 0.030 1.00 79.88 89 LYS A CA 1
ATOM 701 C C . LYS A 1 89 ? 9.630 -10.680 1.010 1.00 79.88 89 LYS A C 1
ATOM 703 O O . LYS A 1 89 ? 10.003 -11.267 2.025 1.00 79.88 89 LYS A O 1
ATOM 708 N N . ARG A 1 90 ? 8.341 -10.400 0.764 1.00 70.88 90 ARG A N 1
ATOM 709 C CA . ARG A 1 90 ? 7.207 -10.639 1.683 1.00 70.88 90 ARG A CA 1
ATOM 710 C C . ARG A 1 90 ? 7.526 -10.239 3.131 1.00 70.88 90 ARG A C 1
ATOM 712 O O . ARG A 1 90 ? 7.210 -10.964 4.078 1.00 70.88 90 ARG A O 1
ATOM 719 N N . LYS A 1 91 ? 8.214 -9.101 3.320 1.00 62.25 91 LYS A N 1
ATOM 720 C CA . LYS A 1 91 ? 8.644 -8.669 4.660 1.00 62.25 91 LYS A CA 1
ATOM 721 C C . LYS A 1 91 ? 7.421 -8.281 5.481 1.00 62.25 91 LYS A C 1
ATOM 723 O O . LYS A 1 91 ? 6.724 -7.333 5.144 1.00 62.25 91 LYS A O 1
ATOM 728 N N . ARG A 1 92 ? 7.197 -8.986 6.585 1.00 65.00 92 ARG A N 1
ATOM 729 C CA . ARG A 1 92 ? 6.230 -8.601 7.615 1.00 65.00 92 ARG A CA 1
ATOM 730 C C . ARG A 1 92 ? 7.007 -7.925 8.734 1.00 65.00 92 ARG A C 1
ATOM 732 O O . ARG A 1 92 ? 7.876 -8.559 9.334 1.00 65.00 92 ARG A O 1
ATOM 739 N N . ALA A 1 93 ? 6.734 -6.654 9.003 1.00 60.88 93 ALA A N 1
ATOM 740 C CA . ALA A 1 93 ? 7.143 -6.065 10.266 1.00 60.88 93 ALA A CA 1
ATOM 741 C C . ALA A 1 93 ? 6.308 -6.757 11.347 1.00 60.88 93 ALA A C 1
ATOM 743 O O . ALA A 1 93 ? 5.080 -6.720 11.307 1.00 60.88 93 ALA A O 1
ATOM 744 N N . ILE A 1 94 ? 6.968 -7.463 12.265 1.00 53.03 94 ILE A N 1
ATOM 745 C CA . ILE A 1 94 ? 6.323 -8.183 13.366 1.00 53.03 94 ILE A CA 1
ATOM 746 C C . ILE A 1 94 ? 5.810 -7.138 14.370 1.00 53.03 94 ILE A C 1
ATOM 748 O O . ILE A 1 94 ? 6.361 -6.961 15.448 1.00 53.03 94 ILE A O 1
ATOM 752 N N . TYR A 1 95 ? 4.730 -6.435 14.033 1.00 52.34 95 TYR A N 1
ATOM 753 C CA . TYR A 1 95 ? 3.896 -5.720 15.001 1.00 52.34 95 TYR A CA 1
ATOM 754 C C . TYR A 1 95 ? 2.795 -6.664 15.503 1.00 52.34 95 TYR A C 1
ATOM 756 O O . TYR A 1 95 ? 1.616 -6.331 15.561 1.00 52.34 95 TYR A O 1
ATOM 764 N N . VAL A 1 96 ? 3.192 -7.880 15.896 1.00 48.41 96 VAL A N 1
ATOM 765 C CA . VAL A 1 96 ? 2.296 -8.920 16.437 1.00 48.41 96 VAL A CA 1
ATOM 766 C C . VAL A 1 96 ? 1.758 -8.541 17.827 1.00 48.41 96 VAL A C 1
ATOM 768 O O . VAL A 1 96 ? 0.801 -9.143 18.313 1.00 48.41 96 VAL A O 1
ATOM 771 N N . HIS A 1 97 ? 2.299 -7.495 18.462 1.00 43.16 97 HIS A N 1
ATOM 772 C CA . HIS A 1 97 ? 1.805 -7.035 19.760 1.00 43.16 97 HIS A CA 1
ATOM 773 C C . HIS A 1 97 ? 0.540 -6.157 19.686 1.00 43.16 97 HIS A C 1
ATOM 775 O O . HIS A 1 97 ? -0.077 -5.879 20.709 1.00 43.16 97 HIS A O 1
ATOM 781 N N . LEU A 1 98 ? 0.065 -5.803 18.487 1.00 44.66 98 LEU A N 1
ATOM 782 C CA . LEU A 1 98 ? -1.267 -5.226 18.279 1.00 44.66 98 LEU A CA 1
ATOM 783 C C . LEU A 1 98 ? -2.305 -6.340 18.036 1.00 44.66 98 LEU A C 1
ATOM 785 O O . LEU A 1 98 ? -2.992 -6.361 17.016 1.00 44.66 98 LEU A O 1
ATOM 789 N N . ARG A 1 99 ? -2.510 -7.223 19.030 1.00 42.34 99 ARG A N 1
ATOM 790 C CA . ARG A 1 99 ? -3.696 -8.114 19.148 1.00 42.34 99 ARG A CA 1
ATOM 791 C C . ARG A 1 99 ? -5.005 -7.332 19.387 1.00 42.34 99 ARG A C 1
ATOM 793 O O . ARG A 1 99 ? -5.866 -7.743 20.151 1.00 42.34 99 ARG A O 1
ATOM 800 N N . ILE A 1 100 ? -5.134 -6.158 18.782 1.00 43.75 100 ILE A N 1
ATOM 801 C CA . ILE A 1 100 ? -6.304 -5.279 18.887 1.00 43.75 100 ILE A CA 1
ATOM 802 C C . ILE A 1 100 ? -6.970 -5.124 17.506 1.00 43.75 100 ILE A C 1
ATOM 804 O O . ILE A 1 100 ? -8.050 -4.557 17.385 1.00 43.75 100 ILE A O 1
ATOM 808 N N . PHE A 1 101 ? -6.376 -5.723 16.469 1.00 44.34 101 PHE A N 1
ATOM 809 C CA . PHE A 1 101 ? -7.042 -6.037 15.206 1.00 44.34 101 PHE A CA 1
ATOM 810 C C . PHE A 1 101 ? -7.558 -7.484 15.167 1.00 44.34 101 PHE A C 1
ATOM 812 O O . PHE A 1 101 ? -7.589 -8.102 14.107 1.00 44.34 101 PHE A O 1
ATOM 819 N N . THR A 1 102 ? -8.057 -8.028 16.282 1.00 40.22 102 THR A N 1
ATOM 820 C CA . THR A 1 102 ? -9.124 -9.040 16.200 1.00 40.22 102 THR A CA 1
ATOM 821 C C . THR A 1 102 ? -10.390 -8.348 15.688 1.00 40.22 102 THR A C 1
ATOM 823 O O . THR A 1 102 ? -11.362 -8.139 16.406 1.00 40.22 102 THR A O 1
ATOM 826 N N . ILE A 1 103 ? -10.355 -7.926 14.421 1.00 42.03 103 ILE A N 1
ATOM 827 C CA . ILE A 1 103 ? -11.558 -7.746 13.625 1.00 42.03 103 ILE A CA 1
ATOM 828 C C . ILE A 1 103 ? -12.027 -9.182 13.353 1.00 42.03 103 ILE A C 1
ATOM 830 O O . ILE A 1 103 ? -11.312 -9.912 12.664 1.00 42.03 103 ILE A O 1
ATOM 834 N N . PRO A 1 104 ? -13.178 -9.628 13.885 1.00 38.00 104 PRO A N 1
ATOM 835 C CA . PRO A 1 104 ? -13.644 -11.013 13.752 1.00 38.00 104 PRO A CA 1
ATOM 836 C C . PRO A 1 104 ? -14.006 -11.426 12.315 1.00 38.00 104 PRO A C 1
ATOM 838 O O . PRO A 1 104 ? -14.567 -12.493 12.109 1.00 38.00 104 PRO A O 1
ATOM 841 N N . THR A 1 105 ? -13.713 -10.598 11.310 1.00 39.53 105 THR A N 1
ATOM 842 C CA . THR A 1 105 ? -14.113 -10.797 9.913 1.00 39.53 105 THR A CA 1
ATOM 843 C C . THR A 1 105 ? -12.931 -10.999 8.971 1.00 39.53 105 THR A C 1
ATOM 845 O O . THR A 1 105 ? -13.062 -10.782 7.768 1.00 39.53 105 THR A O 1
ATOM 848 N N . LEU A 1 106 ? -11.783 -11.481 9.466 1.00 43.62 106 LEU A N 1
ATOM 849 C CA . LEU A 1 106 ? -10.715 -12.026 8.614 1.00 43.62 106 LEU A CA 1
ATOM 850 C C . LEU A 1 106 ? -11.142 -13.370 7.982 1.00 43.62 106 LEU A C 1
ATOM 852 O O . LEU A 1 106 ? -10.477 -14.390 8.096 1.00 43.62 106 LEU A O 1
ATOM 856 N N . GLY A 1 107 ? -12.239 -13.332 7.227 1.00 35.03 107 GLY A N 1
ATOM 857 C CA . GLY A 1 107 ? -12.470 -14.155 6.047 1.00 35.03 107 GLY A CA 1
ATOM 858 C C . GLY A 1 107 ? -11.715 -13.596 4.838 1.00 35.03 107 GLY A C 1
ATOM 859 O O . GLY A 1 107 ? -12.205 -13.670 3.719 1.00 35.03 107 GLY A O 1
ATOM 860 N N . CYS A 1 108 ? -10.532 -13.006 5.041 1.00 37.88 108 CYS A N 1
ATOM 861 C CA . CYS A 1 108 ? -9.664 -12.591 3.945 1.00 37.88 108 CYS A CA 1
ATOM 862 C C . CYS A 1 108 ? -8.847 -13.808 3.489 1.00 37.88 108 CYS A C 1
ATOM 864 O O . CYS A 1 108 ? -7.650 -13.917 3.747 1.00 37.88 108 CYS A O 1
ATOM 866 N N . LYS A 1 109 ? -9.548 -14.766 2.877 1.00 30.69 109 LYS A N 1
ATOM 867 C CA . LYS A 1 109 ? -9.000 -15.594 1.808 1.00 30.69 109 LYS A CA 1
ATOM 868 C C . LYS A 1 109 ? -9.500 -14.967 0.515 1.00 30.69 109 LYS A C 1
ATOM 870 O O . LYS A 1 109 ? -10.683 -15.074 0.202 1.00 30.69 109 LYS A O 1
ATOM 875 N N . ILE A 1 110 ? -8.600 -14.305 -0.192 1.00 33.59 110 ILE A N 1
ATOM 876 C CA . ILE A 1 110 ? -8.646 -14.232 -1.649 1.00 33.59 110 ILE A CA 1
ATOM 877 C C . ILE A 1 110 ? -7.313 -14.810 -2.110 1.00 33.59 110 ILE A C 1
ATOM 879 O O . ILE A 1 110 ? -6.289 -14.465 -1.464 1.00 33.59 110 ILE A O 1
#

Foldseek 3Di:
DVVVPADCQGDDPSVNVVVQVVQVVVVHPLPDDLVSQLVCQQQVNDQLQSHDQLALVLQVDDPPDCSHLVNDDPVCSVVSNVSNVCSVVSHHPPPVVPPVPPPVPPPPDD

Radius of gyration: 17.08 Å; chains: 1; bounding box: 34×29×49 Å

Sequence (110 aa):
MRILGEGPDGGQDNACARARKWILDHGGATHIPSWGKTWLSIFGVCDWSANNPMPPEFWILPSFLPMHPAKMLCYCRMVYMPMSYLYGKRKRAIYVHLRIFTIPTLGCKI

InterPro domains:
  IPR008930 Terpenoid cyclases/protein prenyltransferase alpha-alpha toroid [SSF48239] (1-93)
  IPR018333 Squalene cyclase [PTHR11764] (1-91)
  IPR032697 Squalene cyclase, N-terminal [PF13249] (10-92)

pLDDT: mean 74.1, std 14.71, range [30.69, 89.12]

Secondary structure (DSSP, 8-state):
-GGGT--TT-SGGGHHHHHHHHHHHTTGGGGS-HHHHHHHHHTTSS-GGGSPP--GGGGGS-TTSTT-GGGS-HHHHHHHHHHHHHHHHTPPP--TT-TT---TT-----

Organism: Acer saccharum (NCBI:txid4024)